Protein AF-A0A959AF36-F1 (afdb_monomer)

Solvent-accessible surface area (backbone atoms only — not comparable to full-atom values): 6522 Å² total; per-residue (Å²): 134,86,73,80,85,83,66,93,64,81,88,75,82,76,79,93,73,78,77,96,75,77,86,84,83,87,88,78,94,67,61,65,71,58,54,52,52,52,48,33,56,51,32,47,70,42,33,85,81,40,92,34,72,47,79,43,80,42,90,65,98,63,94,61,88,55,48,57,80,31,45,22,50,30,41,35,39,48,36,90,90,49,77,48,77,49,62,80,63,84,88,55,99,83,76,124

Foldseek 3Di:
DPDDDDDPDDDDDDDPDDDPDDDDDDDDDDPQQVVQVVLLVVLLVCLVPDAAEEEEADADPDPGDDSVVSNHQKYWYNYPVDIDIDGPDDDDPPND

Nearest PDB structures (foldseek):
  4q6b-assembly1_A  TM=3.808E-01  e=7.760E+00  Desulfitobacterium hafniense DCB-2

pLDDT: mean 77.92, std 14.35, range [43.09, 95.19]

Sequence (96 aa):
MTSKEHHKHPKLARPGYGFYARQEWALVGAPCSTIQTLSGQIIEQLSARFACAYLDANHQPVDMPNSLKSGATMDYIDAIDFKQFNTNGEIGPFQF

Mean predicted aligned error: 9.63 Å

Structure (mmCIF, N/CA/C/O backbone):
data_AF-A0A959AF36-F1
#
_entry.id   AF-A0A959AF36-F1
#
loop_
_atom_site.group_PDB
_atom_site.id
_atom_site.type_symbol
_atom_site.label_atom_id
_atom_site.label_alt_id
_atom_site.label_comp_id
_atom_site.label_asym_id
_atom_site.label_entity_id
_atom_site.label_seq_id
_atom_site.pdbx_PDB_ins_code
_atom_site.Cartn_x
_atom_site.Cartn_y
_atom_site.Cartn_z
_atom_site.occupancy
_atom_site.B_iso_or_equiv
_atom_site.auth_seq_id
_atom_site.auth_comp_id
_atom_site.auth_asym_id
_atom_site.auth_atom_id
_atom_site.pdbx_PDB_model_num
ATOM 1 N N . MET A 1 1 ? -2.056 -23.678 -31.273 1.00 43.09 1 MET A N 1
ATOM 2 C CA . MET A 1 1 ? -1.581 -23.689 -29.873 1.00 43.09 1 MET A CA 1
ATOM 3 C C . MET A 1 1 ? -1.977 -22.365 -29.241 1.00 43.09 1 MET A C 1
ATOM 5 O O . MET A 1 1 ? -1.315 -21.365 -29.480 1.00 43.09 1 MET A O 1
ATOM 9 N N . THR A 1 2 ? -3.109 -22.315 -28.542 1.00 44.59 2 THR A N 1
ATOM 10 C CA . THR A 1 2 ? -3.520 -21.124 -27.786 1.00 44.59 2 THR A CA 1
ATOM 11 C C . THR A 1 2 ? -2.658 -21.039 -26.532 1.00 44.59 2 THR A C 1
ATOM 13 O O . THR A 1 2 ? -2.645 -21.963 -25.722 1.00 44.59 2 THR A O 1
ATOM 16 N N . SER A 1 3 ? -1.865 -19.970 -26.452 1.00 54.19 3 SER A N 1
ATOM 17 C CA . SER A 1 3 ? -0.958 -19.654 -25.347 1.00 54.19 3 SER A CA 1
ATOM 18 C C . SER A 1 3 ? -1.663 -19.754 -23.989 1.00 54.19 3 SER A C 1
ATOM 20 O O . SER A 1 3 ? -2.844 -19.422 -23.884 1.00 54.19 3 SER A O 1
ATOM 22 N N . LYS A 1 4 ? -0.924 -20.219 -22.972 1.00 60.31 4 LYS A N 1
ATOM 23 C CA . LYS A 1 4 ? -1.349 -20.327 -21.568 1.00 60.31 4 LYS A CA 1
ATOM 24 C C . LYS A 1 4 ? -2.131 -19.083 -21.131 1.00 60.31 4 LYS A C 1
ATOM 26 O O . LYS A 1 4 ? -1.720 -17.961 -21.409 1.00 60.31 4 LYS A O 1
ATOM 31 N N . GLU A 1 5 ? -3.251 -19.338 -20.461 1.00 61.28 5 GLU A N 1
ATOM 32 C CA . GLU A 1 5 ? -4.289 -18.391 -20.053 1.00 61.28 5 GLU A CA 1
ATOM 33 C C . GLU A 1 5 ? -3.759 -17.014 -19.629 1.00 61.28 5 GLU A C 1
ATOM 35 O O . GLU A 1 5 ? -3.158 -16.843 -18.568 1.00 61.28 5 GLU A O 1
ATOM 40 N N . HIS A 1 6 ? -4.014 -16.013 -20.469 1.00 63.16 6 HIS A N 1
ATOM 41 C CA . HIS A 1 6 ? -3.716 -14.623 -20.165 1.00 63.16 6 HIS A CA 1
ATOM 42 C C . HIS A 1 6 ? -4.803 -14.080 -19.226 1.00 63.16 6 HIS A C 1
ATOM 44 O O . HIS A 1 6 ? -5.856 -13.618 -19.667 1.00 63.16 6 HIS A O 1
ATOM 50 N N . HIS A 1 7 ? -4.576 -14.170 -17.916 1.00 60.44 7 HIS A N 1
ATOM 51 C CA . HIS A 1 7 ? -5.465 -13.569 -16.921 1.00 60.44 7 HIS A CA 1
ATOM 52 C C . HIS A 1 7 ? -5.160 -12.073 -16.802 1.00 60.44 7 HIS A C 1
ATOM 54 O O . HIS A 1 7 ? -4.059 -11.690 -16.419 1.00 60.44 7 HIS A O 1
ATOM 60 N N . LYS A 1 8 ? -6.137 -11.212 -17.125 1.00 61.75 8 LYS A N 1
ATOM 61 C CA . LYS A 1 8 ? -5.988 -9.742 -17.049 1.00 61.75 8 LYS A CA 1
ATOM 62 C C . LYS A 1 8 ? -5.692 -9.255 -15.625 1.00 61.75 8 LYS A C 1
ATOM 64 O O . LYS A 1 8 ? -5.039 -8.231 -15.451 1.00 61.75 8 LYS A O 1
ATOM 69 N N . HIS A 1 9 ? -6.179 -9.982 -14.621 1.00 58.91 9 HIS A N 1
ATOM 70 C CA . HIS A 1 9 ? -5.966 -9.671 -13.215 1.00 58.91 9 HIS A CA 1
ATOM 71 C C . HIS A 1 9 ? -5.426 -10.900 -12.478 1.00 58.91 9 HIS A C 1
ATOM 73 O O . HIS A 1 9 ? -5.925 -12.007 -12.702 1.00 58.91 9 HIS A O 1
ATOM 79 N N . PRO A 1 10 ? -4.429 -10.724 -11.598 1.00 65.25 10 PRO A N 1
ATOM 80 C CA . PRO A 1 10 ? -3.919 -11.806 -10.773 1.00 65.25 10 PRO A CA 1
ATOM 81 C C . PRO A 1 10 ? -5.014 -12.332 -9.840 1.00 65.25 10 PRO A C 1
ATOM 83 O O . PRO A 1 10 ? -5.859 -11.583 -9.346 1.00 65.25 10 PRO A O 1
ATOM 86 N N . LYS A 1 11 ? -4.999 -13.643 -9.588 1.00 71.81 11 LYS A N 1
ATOM 87 C CA . LYS A 1 11 ? -5.919 -14.286 -8.649 1.00 71.81 11 LYS A CA 1
ATOM 88 C C . LYS A 1 11 ? -5.511 -13.909 -7.224 1.00 71.81 11 LYS A C 1
ATOM 90 O O . LYS A 1 11 ? -4.636 -14.543 -6.644 1.00 71.81 11 LYS A O 1
ATOM 95 N N . LEU A 1 12 ? -6.121 -12.857 -6.684 1.00 66.06 12 LEU A N 1
ATOM 96 C CA . LEU A 1 12 ? -5.851 -12.400 -5.322 1.00 66.06 12 LEU A CA 1
ATOM 97 C C . LEU A 1 12 ? -6.434 -13.392 -4.308 1.00 66.06 12 LEU A C 1
ATOM 99 O O . LEU A 1 12 ? -7.603 -13.781 -4.396 1.00 66.06 12 LEU A O 1
ATOM 103 N N . ALA A 1 13 ? -5.604 -13.825 -3.359 1.00 69.81 13 ALA A N 1
ATOM 104 C CA . ALA A 1 13 ? -6.033 -14.692 -2.273 1.00 69.81 13 ALA A CA 1
ATOM 105 C C . ALA A 1 13 ? -6.933 -13.905 -1.314 1.00 69.81 13 ALA A C 1
ATOM 107 O O . ALA A 1 13 ? -6.581 -12.815 -0.873 1.00 69.81 13 ALA A O 1
ATOM 108 N N . ARG A 1 14 ? -8.099 -14.464 -0.976 1.00 64.50 14 ARG A N 1
ATOM 109 C CA . ARG A 1 14 ? -8.941 -13.903 0.084 1.00 64.50 14 ARG A CA 1
ATOM 110 C C . ARG A 1 14 ? -8.362 -14.285 1.4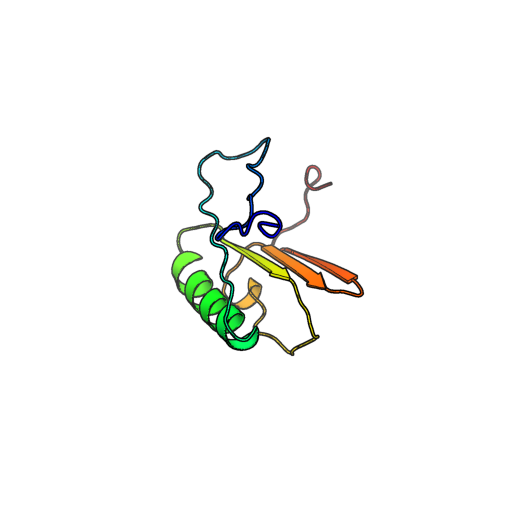51 1.00 64.50 14 ARG A C 1
ATOM 112 O O . ARG A 1 14 ? -7.987 -15.447 1.613 1.00 64.50 14 ARG A O 1
ATOM 119 N N . PRO A 1 15 ? -8.325 -13.370 2.437 1.00 62.84 15 PRO A N 1
ATOM 120 C CA . PRO A 1 15 ? -7.902 -13.707 3.792 1.00 62.84 15 PRO A CA 1
ATOM 121 C C . PRO A 1 15 ? -8.785 -14.816 4.375 1.00 62.84 15 PRO A C 1
ATOM 123 O O . PRO A 1 15 ? -10.011 -14.734 4.301 1.00 62.84 15 PRO A O 1
ATOM 126 N N . GLY A 1 16 ? -8.170 -15.845 4.962 1.00 62.91 16 GLY A N 1
ATOM 127 C CA . GLY A 1 16 ? -8.895 -16.942 5.617 1.00 62.91 16 GLY A CA 1
ATOM 128 C C . GLY A 1 16 ? -9.467 -16.580 6.995 1.00 62.91 16 GLY A C 1
ATOM 129 O O . GLY A 1 16 ? -10.290 -17.320 7.523 1.00 62.91 16 GLY A O 1
ATOM 130 N N . TYR A 1 17 ? -9.025 -15.463 7.582 1.00 57.38 17 TYR A N 1
ATOM 131 C CA . TYR A 1 17 ? -9.361 -15.002 8.932 1.00 57.38 17 TYR A CA 1
ATOM 132 C C . TYR A 1 17 ? -9.178 -13.473 9.050 1.00 57.38 17 TYR A C 1
ATOM 134 O O . TYR A 1 17 ? -8.373 -12.885 8.325 1.00 57.38 17 TYR A O 1
ATOM 142 N N . GLY A 1 18 ? -9.914 -12.823 9.963 1.00 61.81 18 GLY A N 1
ATOM 143 C CA . GLY A 1 18 ? -9.801 -11.386 10.273 1.00 61.81 18 GLY A CA 1
ATOM 144 C C . GLY A 1 18 ? -11.069 -10.558 10.009 1.00 61.81 18 GLY A C 1
ATOM 145 O O . GLY A 1 18 ? -12.147 -11.097 9.775 1.00 61.81 18 GLY A O 1
ATOM 146 N N . PHE A 1 19 ? -10.946 -9.225 10.073 1.00 57.34 19 PHE A N 1
ATOM 147 C CA . PHE A 1 19 ? -12.047 -8.291 9.810 1.00 57.34 19 PHE A CA 1
ATOM 148 C C . PHE A 1 19 ? -12.470 -8.334 8.331 1.00 57.34 19 PHE A C 1
ATOM 150 O O . PHE A 1 19 ? -11.720 -7.922 7.446 1.00 57.34 19 PHE A O 1
ATOM 157 N N . TYR A 1 20 ? -13.703 -8.778 8.072 1.00 60.03 20 TYR A N 1
ATOM 158 C CA . TYR A 1 20 ? -14.285 -9.012 6.738 1.00 60.03 20 TYR A CA 1
ATOM 159 C C . TYR A 1 20 ? -14.604 -7.745 5.913 1.00 60.03 20 TYR A C 1
ATOM 161 O O . TYR A 1 20 ? -15.396 -7.803 4.977 1.00 60.03 20 TYR A O 1
ATOM 169 N N . ALA A 1 21 ? -14.001 -6.600 6.240 1.00 66.31 21 ALA A N 1
ATOM 170 C CA . ALA A 1 21 ? -14.296 -5.311 5.610 1.00 66.31 21 ALA A CA 1
ATOM 171 C C . ALA A 1 21 ? -13.047 -4.509 5.197 1.00 66.31 21 ALA A C 1
ATOM 173 O O . ALA A 1 21 ? -13.147 -3.307 4.950 1.00 66.31 21 ALA A O 1
ATOM 174 N N . ARG A 1 22 ? -11.862 -5.134 5.119 1.00 77.50 22 ARG A N 1
ATOM 175 C CA . ARG A 1 22 ? -10.678 -4.445 4.585 1.00 77.50 22 ARG A CA 1
ATOM 176 C C . ARG A 1 22 ? -10.851 -4.195 3.087 1.00 77.50 22 ARG A C 1
ATOM 178 O O . ARG A 1 22 ? -11.161 -5.112 2.330 1.00 77.50 22 ARG A O 1
ATOM 185 N N . GLN A 1 23 ? -10.626 -2.952 2.675 1.00 85.69 23 GLN A N 1
ATOM 186 C CA . GLN A 1 23 ? -10.534 -2.580 1.269 1.00 85.69 23 GLN A CA 1
ATOM 187 C C . GLN A 1 23 ? -9.070 -2.683 0.843 1.00 85.69 23 GLN A C 1
ATOM 189 O O . GLN A 1 23 ? -8.216 -2.007 1.409 1.00 85.69 23 GLN A O 1
ATOM 194 N N . GLU A 1 24 ? -8.784 -3.562 -0.113 1.00 87.19 24 GLU A N 1
ATOM 195 C CA . GLU A 1 24 ? -7.431 -3.807 -0.616 1.00 87.19 24 GLU A CA 1
ATOM 196 C C . GLU A 1 24 ? -7.325 -3.283 -2.047 1.00 87.19 24 GLU A C 1
ATOM 198 O O . GLU A 1 24 ? -8.151 -3.619 -2.900 1.00 87.19 24 GLU A O 1
ATOM 203 N N . TRP A 1 25 ? -6.313 -2.456 -2.308 1.00 90.56 25 TRP A N 1
ATOM 204 C CA . TRP A 1 25 ? -6.039 -1.899 -3.629 1.00 90.56 25 TRP A CA 1
ATOM 205 C C . TRP A 1 25 ? -4.664 -2.354 -4.100 1.00 90.56 25 TRP A C 1
ATOM 207 O O . TRP A 1 25 ? -3.679 -2.222 -3.380 1.00 90.56 25 TRP A O 1
ATOM 217 N N . ALA A 1 26 ? -4.602 -2.868 -5.327 1.00 90.31 26 ALA A N 1
ATOM 218 C CA . ALA A 1 26 ? -3.353 -3.207 -5.993 1.00 90.31 26 ALA A CA 1
ATOM 219 C C . ALA A 1 26 ? -3.088 -2.184 -7.102 1.00 90.31 26 ALA A C 1
ATOM 221 O O . ALA A 1 26 ? -3.853 -2.093 -8.065 1.00 90.31 26 ALA A O 1
ATOM 222 N N . LEU A 1 27 ? -2.007 -1.419 -6.963 1.00 90.38 27 LEU A N 1
ATOM 223 C CA . LEU A 1 27 ? -1.552 -0.453 -7.960 1.00 90.38 27 LEU A CA 1
ATOM 224 C C . LEU A 1 27 ? -0.412 -1.086 -8.762 1.00 90.38 27 LEU A C 1
ATOM 226 O O . LEU A 1 27 ? 0.630 -1.413 -8.204 1.00 90.38 27 LEU A O 1
ATOM 230 N N . VAL A 1 28 ? -0.618 -1.298 -10.063 1.00 89.44 28 VAL A N 1
ATOM 231 C CA . VAL A 1 28 ? 0.342 -1.976 -10.951 1.00 89.44 28 VAL A CA 1
ATOM 232 C C . VAL A 1 28 ? 0.390 -1.303 -12.323 1.00 89.44 28 VAL A C 1
ATOM 234 O O . VAL A 1 28 ? -0.610 -0.752 -12.779 1.00 89.44 28 VAL A O 1
ATOM 237 N N . GLY A 1 29 ? 1.538 -1.380 -13.004 1.00 86.94 29 GLY A N 1
ATOM 238 C CA . GLY A 1 29 ? 1.692 -0.911 -14.391 1.00 86.94 29 GLY A CA 1
ATOM 239 C C . GLY A 1 29 ? 2.221 0.518 -14.568 1.00 86.94 29 GLY A C 1
ATOM 240 O O . GLY A 1 29 ? 2.154 1.050 -15.671 1.00 86.94 29 GLY A O 1
ATOM 241 N N . ALA A 1 30 ? 2.764 1.130 -13.515 1.00 89.62 30 ALA A N 1
ATOM 242 C CA . ALA A 1 30 ? 3.449 2.424 -13.557 1.00 89.62 30 ALA A CA 1
ATOM 243 C C . ALA A 1 30 ? 4.851 2.311 -12.921 1.00 89.62 30 ALA A C 1
ATOM 245 O O . ALA A 1 30 ? 5.115 1.321 -12.232 1.00 89.62 30 ALA A O 1
ATOM 246 N N . PRO A 1 31 ? 5.761 3.284 -13.136 1.00 89.94 31 PRO A N 1
ATOM 247 C CA . PRO A 1 31 ? 7.043 3.318 -12.433 1.00 89.94 31 PRO A CA 1
ATOM 248 C C . PRO A 1 31 ? 6.844 3.256 -10.914 1.00 89.94 31 PRO A C 1
ATOM 250 O O . PRO A 1 31 ? 5.923 3.895 -10.395 1.00 89.94 31 PRO A O 1
ATOM 253 N N . CYS A 1 32 ? 7.716 2.525 -10.207 1.00 86.00 32 CYS A N 1
ATOM 254 C CA . CYS A 1 32 ? 7.585 2.323 -8.761 1.00 86.00 32 CYS A CA 1
ATOM 255 C C . CYS A 1 32 ? 7.426 3.658 -8.027 1.00 86.00 32 CYS A C 1
ATOM 257 O O . CYS A 1 32 ? 6.451 3.838 -7.307 1.00 86.00 32 CYS A O 1
ATOM 259 N N . SER A 1 33 ? 8.283 4.640 -8.322 1.00 87.38 33 SER A N 1
ATOM 260 C CA . SER A 1 33 ? 8.245 5.965 -7.689 1.00 87.38 33 SER A CA 1
ATOM 261 C C . SER A 1 33 ? 6.895 6.674 -7.831 1.00 87.38 33 SER A C 1
ATOM 263 O O . SER A 1 33 ? 6.446 7.350 -6.904 1.00 87.38 33 SER A O 1
ATOM 265 N N . THR A 1 34 ? 6.207 6.500 -8.962 1.00 90.81 34 THR A N 1
A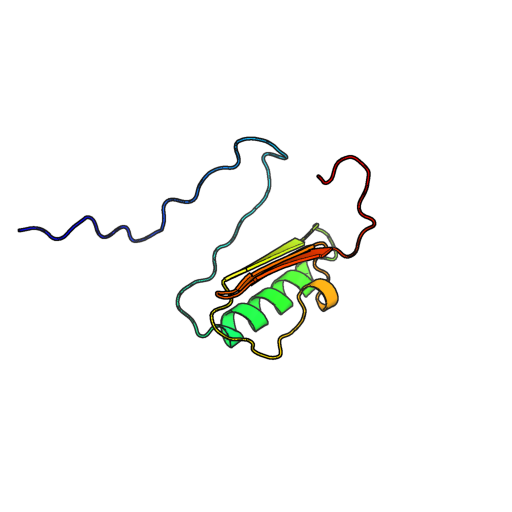TOM 266 C CA . THR A 1 34 ? 4.869 7.059 -9.191 1.00 90.81 34 THR A CA 1
ATOM 267 C C . THR A 1 34 ? 3.823 6.369 -8.321 1.00 90.81 34 THR A C 1
ATOM 269 O O . THR A 1 34 ? 3.030 7.050 -7.671 1.00 90.81 34 THR A O 1
ATOM 272 N N . ILE A 1 35 ? 3.834 5.032 -8.276 1.00 91.44 35 ILE A N 1
ATOM 273 C CA . ILE A 1 35 ? 2.916 4.243 -7.438 1.00 91.44 35 ILE A CA 1
ATOM 274 C C . ILE A 1 35 ? 3.117 4.590 -5.965 1.00 91.44 35 ILE A C 1
ATOM 276 O O . ILE A 1 35 ? 2.151 4.803 -5.236 1.00 91.44 35 ILE A O 1
ATOM 280 N N . GLN A 1 36 ? 4.370 4.692 -5.545 1.00 89.50 36 GLN A N 1
ATOM 281 C CA . GLN A 1 36 ? 4.767 4.956 -4.171 1.00 89.50 36 GLN A CA 1
ATOM 282 C C . GLN A 1 36 ? 4.365 6.376 -3.740 1.00 89.50 36 GLN A C 1
ATOM 284 O O . GLN A 1 36 ? 3.772 6.556 -2.677 1.00 89.50 36 GLN A O 1
ATOM 289 N N . THR A 1 37 ? 4.568 7.374 -4.610 1.00 91.62 37 THR A N 1
ATOM 290 C CA . THR A 1 37 ? 4.102 8.755 -4.383 1.00 91.62 37 THR A CA 1
ATOM 291 C C . THR A 1 37 ? 2.582 8.824 -4.246 1.00 91.62 37 THR A C 1
ATOM 293 O O . THR A 1 37 ? 2.073 9.402 -3.285 1.00 91.62 37 THR A O 1
ATOM 296 N N . LEU A 1 38 ? 1.851 8.205 -5.179 1.00 93.56 38 LEU A N 1
ATOM 297 C CA . LEU A 1 38 ? 0.388 8.158 -5.141 1.00 93.56 38 LEU A CA 1
ATOM 298 C C . LEU A 1 38 ? -0.115 7.461 -3.870 1.00 93.56 38 LEU A C 1
ATOM 300 O O . LEU A 1 38 ? -1.040 7.943 -3.222 1.00 93.56 38 LEU A O 1
ATOM 304 N N . SER A 1 39 ? 0.512 6.347 -3.496 1.00 93.50 39 SER A N 1
ATOM 305 C CA . SER A 1 39 ? 0.164 5.601 -2.286 1.00 93.50 39 SER A CA 1
ATOM 306 C C . SER A 1 39 ? 0.360 6.452 -1.035 1.00 93.50 39 SER A C 1
ATOM 308 O O . SER A 1 39 ? -0.536 6.504 -0.197 1.00 93.50 39 SER A O 1
ATOM 310 N N . GLY A 1 40 ? 1.475 7.183 -0.938 1.00 93.00 40 GLY A N 1
ATOM 311 C CA . GLY A 1 40 ? 1.723 8.124 0.156 1.00 93.00 40 GLY A CA 1
ATOM 312 C C . GLY A 1 40 ? 0.632 9.192 0.272 1.00 93.00 40 GLY A C 1
ATOM 313 O O . GLY A 1 40 ? 0.107 9.405 1.362 1.00 93.00 40 GLY A O 1
ATOM 314 N N . GLN A 1 41 ? 0.224 9.797 -0.849 1.00 94.56 41 GLN A N 1
ATOM 315 C CA . GLN A 1 41 ? -0.859 10.792 -0.878 1.00 94.56 41 GLN A CA 1
ATOM 316 C C . GLN A 1 41 ? -2.210 10.201 -0.456 1.00 94.56 41 GLN A C 1
ATOM 318 O O . GLN A 1 41 ? -2.958 10.823 0.294 1.00 94.56 41 GLN A O 1
ATOM 323 N N . ILE A 1 42 ? -2.531 8.987 -0.910 1.00 94.69 42 ILE A N 1
ATOM 324 C CA . ILE A 1 42 ? -3.754 8.282 -0.505 1.00 94.69 42 ILE A CA 1
ATOM 325 C C . ILE A 1 42 ? -3.748 8.033 1.008 1.00 94.69 42 ILE A C 1
ATOM 327 O O . ILE A 1 42 ? -4.741 8.310 1.682 1.00 94.69 42 ILE A O 1
ATOM 331 N N . ILE A 1 43 ? -2.636 7.527 1.546 1.00 94.38 43 ILE A N 1
ATOM 332 C CA . ILE A 1 43 ? -2.489 7.226 2.974 1.00 94.38 43 ILE A CA 1
ATOM 333 C C . ILE A 1 43 ? -2.617 8.505 3.806 1.00 94.38 43 ILE A C 1
ATOM 335 O O . ILE A 1 43 ? -3.339 8.504 4.800 1.00 94.38 43 ILE A O 1
ATOM 339 N N . GLU A 1 44 ? -1.994 9.603 3.380 1.00 94.94 44 GLU A N 1
ATOM 340 C CA . GLU A 1 44 ? -2.077 10.895 4.068 1.00 94.94 44 GLU A CA 1
ATOM 341 C C . GLU A 1 44 ?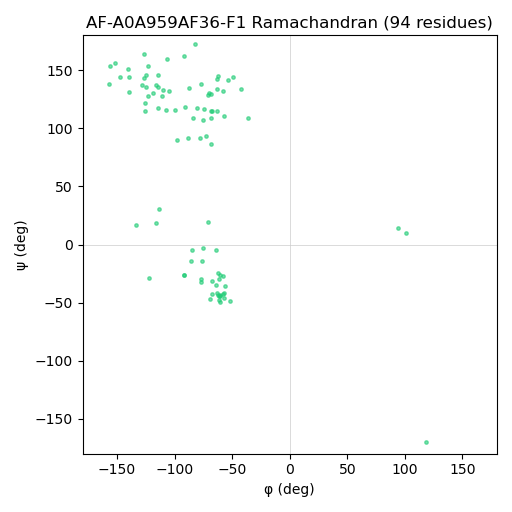 -3.531 11.366 4.221 1.00 94.94 44 GLU A C 1
ATOM 343 O O . GLU A 1 44 ? -3.934 11.802 5.296 1.00 94.94 44 GLU A O 1
ATOM 348 N N . GLN A 1 45 ? -4.356 11.195 3.184 1.00 95.19 45 GLN A N 1
ATOM 349 C CA . GLN A 1 45 ? -5.765 11.599 3.224 1.00 95.19 45 GLN A CA 1
ATOM 350 C C . GLN A 1 45 ? -6.662 10.627 4.008 1.00 95.19 45 GLN A C 1
ATOM 352 O O . GLN A 1 45 ? -7.652 11.046 4.612 1.00 95.19 45 GLN A O 1
ATOM 357 N N . LEU A 1 46 ? -6.358 9.325 4.001 1.00 94.12 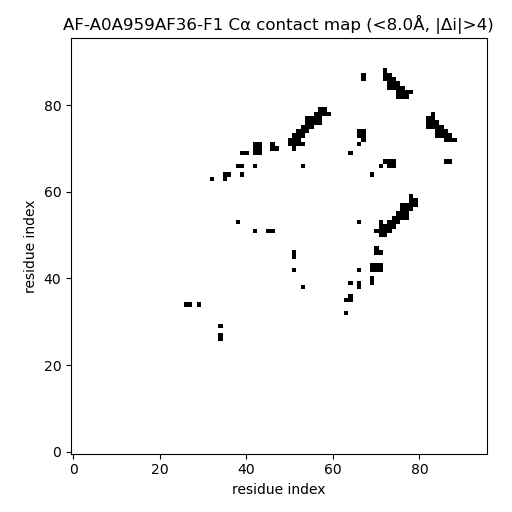46 LEU A N 1
ATOM 358 C CA . LEU A 1 46 ? -7.213 8.302 4.618 1.00 94.12 46 LEU A CA 1
ATOM 359 C C . LEU A 1 46 ? -6.857 7.990 6.076 1.00 94.12 46 LEU A C 1
ATOM 361 O O . LEU A 1 46 ? -7.741 7.591 6.842 1.00 94.12 46 LEU A O 1
ATOM 3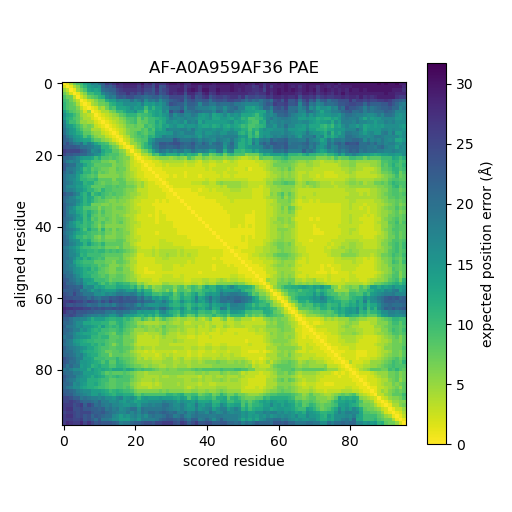65 N N . SER A 1 47 ? -5.600 8.194 6.474 1.00 92.75 47 SER A N 1
ATOM 366 C CA . SER A 1 47 ? -5.083 7.849 7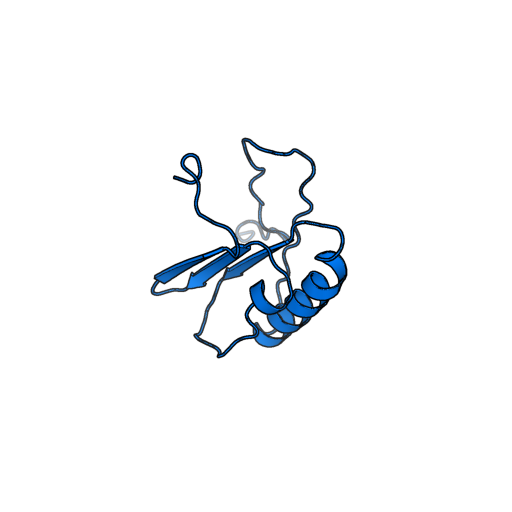.807 1.00 92.75 47 SER A CA 1
ATOM 367 C C . SER A 1 47 ? -5.799 8.573 8.949 1.00 92.75 47 SER A C 1
ATOM 369 O O . SER A 1 47 ? -5.917 8.030 10.045 1.00 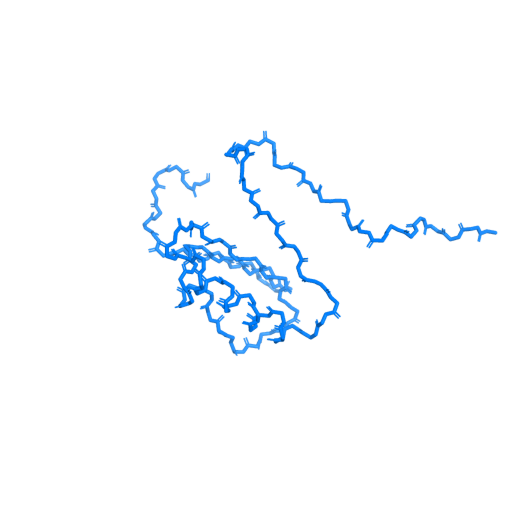92.75 47 SER A O 1
ATOM 371 N N . ALA A 1 48 ? -6.380 9.749 8.685 1.00 92.12 48 ALA A N 1
ATOM 372 C CA . ALA A 1 48 ? -7.179 10.487 9.663 1.00 92.12 48 ALA A CA 1
ATOM 373 C C . ALA A 1 48 ? -8.443 9.732 10.127 1.00 92.12 48 ALA A C 1
ATOM 375 O O . ALA A 1 48 ? -8.966 10.002 11.209 1.00 92.12 48 ALA A O 1
ATOM 376 N N . ARG A 1 49 ? -8.964 8.801 9.314 1.00 93.00 49 ARG A N 1
ATOM 377 C CA . ARG A 1 49 ? -10.201 8.054 9.609 1.00 93.00 49 ARG A CA 1
ATOM 378 C C . ARG A 1 49 ? -10.003 6.539 9.637 1.00 93.00 49 ARG A C 1
ATOM 380 O O . ARG A 1 49 ? -10.749 5.853 10.337 1.00 93.00 49 ARG A O 1
ATOM 387 N N . PHE A 1 50 ? -9.043 6.012 8.888 1.00 89.50 50 PHE A N 1
ATOM 388 C CA . PHE A 1 50 ? -8.868 4.576 8.700 1.00 89.50 50 PHE A CA 1
ATOM 389 C C . PHE A 1 50 ? -7.448 4.133 9.042 1.00 89.50 50 PHE A C 1
ATOM 391 O O . PHE A 1 50 ? -6.476 4.803 8.704 1.00 89.50 50 PHE A O 1
ATOM 398 N N . ALA A 1 51 ? -7.327 2.947 9.642 1.00 88.94 51 ALA A N 1
ATOM 399 C CA . ALA A 1 51 ? -6.039 2.280 9.769 1.00 88.94 51 ALA A CA 1
ATOM 400 C C . ALA A 1 51 ? -5.569 1.835 8.378 1.00 88.94 51 ALA A C 1
ATOM 402 O O . ALA A 1 51 ? -6.206 0.996 7.736 1.00 88.94 51 ALA A O 1
ATOM 403 N N . CYS A 1 52 ? -4.468 2.420 7.915 1.00 91.25 52 CYS A N 1
ATOM 404 C CA . CYS A 1 52 ? -3.896 2.146 6.603 1.00 91.25 52 CYS A CA 1
ATOM 405 C C . CYS A 1 52 ? -2.646 1.275 6.758 1.00 91.25 52 CYS A C 1
ATOM 407 O O . CYS A 1 52 ? -1.771 1.580 7.570 1.00 91.25 52 CYS A O 1
ATOM 409 N N . ALA A 1 53 ? -2.561 0.212 5.962 1.00 90.19 53 ALA A N 1
ATOM 410 C CA . ALA A 1 53 ? -1.367 -0.614 5.828 1.00 90.19 53 ALA A CA 1
ATOM 411 C C . ALA A 1 53 ? -0.857 -0.511 4.390 1.00 90.19 53 ALA A C 1
ATOM 413 O O . ALA A 1 53 ? -1.658 -0.535 3.452 1.00 90.19 53 ALA A O 1
ATOM 414 N N . TYR A 1 54 ? 0.458 -0.388 4.229 1.00 91.81 54 TYR A N 1
ATOM 415 C CA . TYR A 1 54 ? 1.105 -0.291 2.925 1.00 91.81 54 TYR A CA 1
ATOM 416 C C . TYR A 1 54 ? 1.993 -1.509 2.669 1.00 91.81 54 TYR A C 1
ATOM 418 O O . TYR A 1 54 ? 2.729 -1.941 3.553 1.00 91.81 54 TYR A O 1
ATOM 426 N N . LEU A 1 55 ? 1.906 -2.059 1.460 1.00 89.94 55 LEU A N 1
ATOM 427 C CA . LEU A 1 55 ? 2.669 -3.217 1.009 1.00 89.94 55 LEU A CA 1
ATOM 428 C C . LEU A 1 55 ? 3.387 -2.846 -0.286 1.00 89.94 55 LEU A C 1
ATOM 430 O O . LEU A 1 55 ? 2.721 -2.500 -1.262 1.00 89.94 55 LEU A O 1
ATOM 434 N N . ASP A 1 56 ? 4.714 -2.958 -0.303 1.00 88.38 56 ASP A N 1
ATOM 435 C CA . ASP A 1 56 ? 5.527 -2.689 -1.489 1.00 88.38 56 ASP A CA 1
ATOM 436 C C . ASP A 1 56 ? 6.374 -3.901 -1.877 1.00 88.38 56 ASP A C 1
ATOM 438 O O . ASP A 1 56 ? 7.118 -4.450 -1.062 1.00 88.38 56 ASP A O 1
ATOM 442 N N . ALA A 1 57 ? 6.271 -4.306 -3.143 1.00 84.38 57 ALA A N 1
ATOM 443 C CA . ALA A 1 57 ? 7.163 -5.288 -3.745 1.00 84.38 57 ALA A CA 1
ATOM 444 C C . ALA A 1 57 ? 8.360 -4.528 -4.322 1.00 84.38 57 ALA A C 1
ATOM 446 O O . ALA A 1 57 ? 8.322 -4.023 -5.450 1.00 84.38 57 ALA A O 1
ATOM 447 N N . ASN A 1 58 ? 9.403 -4.384 -3.509 1.00 75.38 58 ASN A N 1
ATOM 448 C CA . ASN A 1 58 ? 10.492 -3.482 -3.814 1.00 75.38 58 ASN A CA 1
ATOM 449 C C . ASN A 1 58 ? 11.533 -4.131 -4.737 1.00 75.38 58 ASN A C 1
ATOM 451 O O . ASN A 1 58 ? 12.319 -4.988 -4.334 1.00 75.38 58 ASN A O 1
ATOM 455 N N . HIS A 1 59 ? 11.573 -3.670 -5.985 1.00 66.38 59 HIS A N 1
ATOM 456 C CA . HIS A 1 59 ? 12.512 -4.164 -6.992 1.00 66.38 59 HIS A CA 1
ATOM 457 C C . HIS A 1 59 ? 13.890 -3.471 -6.958 1.00 66.38 59 HIS A C 1
ATOM 459 O O . HIS A 1 59 ? 14.822 -3.982 -7.581 1.00 66.38 59 HIS A O 1
ATOM 465 N N . GLN A 1 60 ? 14.043 -2.330 -6.268 1.00 66.50 60 GLN A N 1
ATOM 466 C CA . GLN A 1 60 ? 15.304 -1.577 -6.134 1.00 66.50 60 GLN A CA 1
ATOM 467 C C . GLN A 1 60 ? 15.272 -0.694 -4.872 1.00 66.50 60 GLN A C 1
ATOM 469 O O . GLN A 1 60 ? 14.271 -0.021 -4.658 1.00 66.50 60 GLN A O 1
ATOM 474 N N . PRO A 1 61 ? 16.346 -0.588 -4.069 1.00 55.34 61 PRO A N 1
ATOM 475 C CA . PRO A 1 61 ? 16.376 0.305 -2.912 1.00 55.34 61 PRO A CA 1
ATOM 476 C C . PRO A 1 61 ? 16.371 1.770 -3.375 1.00 55.34 61 PRO A C 1
ATOM 478 O O . PRO A 1 61 ? 17.413 2.383 -3.580 1.00 55.34 61 PRO A O 1
ATOM 481 N N . VAL A 1 62 ? 15.184 2.326 -3.596 1.00 54.75 62 VAL A N 1
ATOM 482 C CA . VAL A 1 62 ? 14.992 3.759 -3.808 1.00 54.75 62 VAL A CA 1
ATOM 483 C C . VAL A 1 62 ? 14.808 4.400 -2.439 1.00 54.75 62 VAL A C 1
ATOM 485 O O . VAL A 1 62 ? 14.075 3.875 -1.602 1.00 54.75 62 VAL A O 1
ATOM 488 N N . ASP A 1 63 ? 15.488 5.519 -2.202 1.00 57.56 63 ASP A N 1
ATOM 489 C CA . ASP A 1 63 ? 15.291 6.323 -1.000 1.00 57.56 63 ASP A CA 1
ATOM 490 C C . ASP A 1 63 ? 13.895 6.946 -1.084 1.00 57.56 63 ASP A C 1
ATOM 492 O O . ASP A 1 63 ? 13.582 7.734 -1.979 1.00 57.56 63 ASP A O 1
ATOM 496 N N . MET A 1 64 ? 13.002 6.455 -0.241 1.00 56.16 64 MET A N 1
ATOM 497 C CA . MET A 1 64 ? 11.579 6.414 -0.536 1.00 56.16 64 MET A CA 1
ATOM 498 C C . MET A 1 64 ? 10.762 7.109 0.545 1.00 56.16 64 MET A C 1
ATOM 500 O O . MET A 1 64 ? 11.118 7.017 1.724 1.00 56.16 64 MET A O 1
ATOM 504 N N . PRO A 1 65 ? 9.642 7.775 0.197 1.00 58.66 65 PRO A N 1
ATOM 505 C CA . PRO A 1 65 ? 8.709 8.267 1.196 1.00 58.66 65 PRO A CA 1
ATOM 506 C C . PRO A 1 65 ? 8.232 7.097 2.058 1.00 58.66 65 PRO A C 1
ATOM 508 O O . PRO A 1 65 ? 7.519 6.205 1.610 1.00 58.66 65 PRO A O 1
ATOM 511 N N . ASN A 1 66 ? 8.675 7.101 3.312 1.00 71.75 66 ASN A N 1
ATOM 512 C CA . ASN A 1 66 ? 8.271 6.123 4.304 1.00 71.75 66 ASN A CA 1
ATOM 513 C C . ASN A 1 66 ? 6.757 6.264 4.530 1.00 71.75 66 ASN A C 1
ATOM 515 O O . ASN A 1 66 ? 6.307 7.294 5.034 1.00 71.75 66 ASN A O 1
ATOM 519 N N . SER A 1 67 ? 5.977 5.240 4.181 1.00 80.94 67 SER A N 1
ATOM 520 C CA . SER A 1 67 ? 4.516 5.241 4.329 1.00 80.94 67 SER A CA 1
ATOM 521 C C . SER A 1 67 ? 4.068 5.473 5.772 1.00 80.94 67 SER A C 1
ATOM 523 O O . SER A 1 67 ? 2.999 6.043 5.993 1.00 80.94 67 SER A O 1
ATOM 525 N N . LEU A 1 68 ? 4.893 5.111 6.761 1.00 83.88 68 LEU A N 1
ATOM 526 C CA . LEU A 1 68 ? 4.643 5.435 8.167 1.00 83.88 68 LEU A CA 1
ATOM 527 C C . LEU A 1 68 ? 4.671 6.947 8.421 1.00 83.88 68 LEU A C 1
ATOM 529 O O . LEU A 1 68 ? 3.874 7.438 9.216 1.00 83.88 68 LEU A O 1
ATOM 533 N N . LYS A 1 69 ? 5.533 7.705 7.723 1.00 84.31 69 LYS A N 1
ATOM 534 C CA . LYS A 1 69 ? 5.535 9.180 7.787 1.00 84.31 69 LYS A CA 1
ATOM 535 C C . LYS A 1 69 ? 4.279 9.776 7.157 1.00 84.31 69 LYS A C 1
ATOM 537 O O . LYS A 1 69 ? 3.816 10.811 7.616 1.00 84.31 69 LYS A O 1
ATOM 542 N N . SER A 1 70 ? 3.718 9.114 6.147 1.00 85.62 70 SER A N 1
ATOM 543 C CA . SER A 1 70 ? 2.435 9.494 5.542 1.00 85.62 70 SER A CA 1
ATOM 544 C C . SER A 1 70 ? 1.221 9.132 6.408 1.00 85.62 70 SER A C 1
ATOM 546 O O . SER A 1 70 ? 0.102 9.447 6.023 1.00 85.62 70 SER A O 1
ATOM 548 N N . GLY A 1 71 ? 1.408 8.481 7.562 1.00 88.31 71 GLY A N 1
ATOM 549 C CA . GLY A 1 71 ? 0.324 8.121 8.481 1.00 88.31 71 GLY A CA 1
ATOM 550 C C . GLY A 1 71 ? -0.131 6.662 8.400 1.00 88.31 71 GLY A C 1
ATOM 551 O O . GLY A 1 71 ? -1.138 6.305 9.013 1.00 88.31 71 GLY A O 1
ATOM 552 N N . ALA A 1 72 ? 0.586 5.791 7.679 1.00 89.50 72 ALA A N 1
ATOM 553 C CA . ALA A 1 72 ? 0.316 4.358 7.745 1.00 89.50 72 ALA A CA 1
ATOM 554 C C . ALA A 1 72 ? 0.574 3.831 9.164 1.00 89.50 72 ALA A C 1
ATOM 556 O O . ALA A 1 72 ? 1.518 4.230 9.849 1.00 89.50 72 ALA A O 1
ATOM 557 N N . THR A 1 73 ? -0.263 2.896 9.602 1.00 89.31 73 THR A N 1
ATOM 558 C CA . THR A 1 73 ? -0.071 2.191 10.875 1.00 89.31 73 THR A CA 1
ATOM 559 C C . THR A 1 73 ? 1.022 1.128 10.750 1.00 89.31 73 THR A C 1
ATOM 561 O O . THR A 1 73 ? 1.713 0.827 11.722 1.00 89.31 73 THR A O 1
ATOM 564 N N . MET A 1 74 ? 1.174 0.573 9.547 1.00 88.44 74 MET A N 1
ATOM 565 C CA . MET A 1 74 ? 2.065 -0.537 9.239 1.00 88.44 74 MET A CA 1
ATOM 566 C C . MET A 1 74 ? 2.596 -0.411 7.813 1.00 88.44 74 MET A C 1
ATOM 568 O O . MET A 1 74 ? 1.857 -0.007 6.907 1.00 88.44 74 MET A O 1
ATOM 572 N N . ASP A 1 75 ? 3.850 -0.804 7.620 1.00 89.44 75 ASP A N 1
ATOM 573 C CA . ASP A 1 75 ? 4.438 -1.044 6.310 1.00 89.44 75 ASP A CA 1
ATOM 574 C C . ASP A 1 75 ? 4.990 -2.473 6.209 1.00 89.44 75 ASP A C 1
ATOM 576 O O . ASP A 1 75 ? 5.356 -3.106 7.206 1.00 89.44 75 ASP A O 1
ATOM 580 N N . TYR A 1 76 ? 5.032 -2.984 4.983 1.00 88.75 76 TYR A N 1
ATOM 581 C CA . TYR A 1 76 ? 5.785 -4.178 4.650 1.00 88.75 76 TYR A CA 1
ATOM 582 C C . TYR A 1 76 ? 6.478 -3.999 3.309 1.00 88.75 76 TYR A C 1
ATOM 584 O O . TYR A 1 76 ? 5.851 -3.628 2.313 1.00 88.75 76 TYR A O 1
ATOM 592 N N . ILE A 1 77 ? 7.766 -4.313 3.289 1.00 88.31 77 ILE A N 1
ATOM 593 C CA . ILE A 1 77 ? 8.614 -4.281 2.106 1.00 88.31 77 ILE A CA 1
ATOM 594 C C . ILE A 1 77 ? 9.042 -5.713 1.805 1.00 88.31 77 ILE A C 1
ATOM 596 O O . ILE A 1 77 ? 9.741 -6.342 2.604 1.00 88.31 77 ILE A O 1
ATOM 600 N N . ASP A 1 78 ? 8.639 -6.213 0.640 1.00 86.94 78 ASP A N 1
ATOM 601 C CA . ASP A 1 78 ? 9.157 -7.451 0.062 1.00 86.94 78 ASP A CA 1
ATOM 602 C C . ASP A 1 78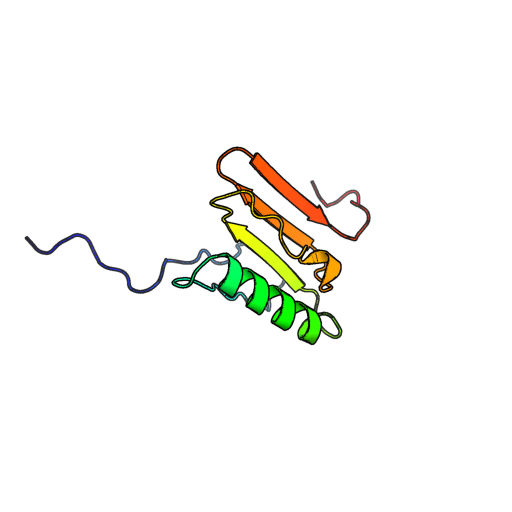 ? 10.242 -7.090 -0.955 1.00 86.94 78 ASP A C 1
ATOM 604 O O . ASP A 1 78 ? 9.942 -6.810 -2.117 1.00 86.94 78 ASP A O 1
ATOM 608 N N . ALA A 1 79 ? 11.493 -7.000 -0.502 1.00 84.38 79 ALA A N 1
ATOM 609 C CA . ALA A 1 79 ? 12.635 -6.797 -1.383 1.00 84.38 79 ALA A CA 1
ATOM 610 C C . ALA A 1 79 ? 13.234 -8.147 -1.800 1.00 84.38 79 ALA A C 1
ATOM 612 O O . ALA A 1 79 ? 13.022 -9.175 -1.159 1.00 84.38 79 ALA A O 1
ATOM 613 N N . ILE A 1 80 ? 14.026 -8.139 -2.874 1.00 81.12 80 ILE A N 1
ATOM 614 C CA . ILE A 1 80 ? 14.684 -9.352 -3.386 1.00 81.12 80 ILE A CA 1
ATOM 615 C C . ILE A 1 80 ? 15.574 -9.998 -2.311 1.00 81.12 80 ILE A C 1
ATOM 617 O O . ILE A 1 80 ? 15.554 -11.216 -2.144 1.00 81.12 80 ILE A O 1
ATOM 621 N N . ASP A 1 81 ? 16.327 -9.179 -1.573 1.00 82.81 81 ASP A N 1
ATOM 622 C CA . ASP A 1 81 ? 17.325 -9.657 -0.611 1.00 82.81 81 ASP A CA 1
ATOM 623 C C . ASP A 1 81 ? 16.771 -9.824 0.808 1.00 82.81 81 ASP A C 1
ATOM 625 O O . ASP A 1 81 ? 17.297 -10.607 1.601 1.00 82.81 81 ASP A O 1
ATOM 629 N N . PHE A 1 82 ? 15.728 -9.069 1.159 1.00 83.56 82 PHE A N 1
ATOM 630 C CA . PHE A 1 82 ? 15.192 -9.040 2.513 1.00 83.56 82 PHE A CA 1
ATOM 631 C C . PHE A 1 82 ? 13.704 -8.709 2.542 1.00 83.56 82 PHE A C 1
ATOM 633 O O . PHE A 1 82 ? 13.158 -8.044 1.667 1.00 83.56 82 PHE A O 1
ATOM 640 N N . LYS A 1 83 ? 13.059 -9.130 3.626 1.00 86.94 83 LYS A N 1
ATOM 641 C CA . LYS A 1 83 ? 11.702 -8.720 3.978 1.00 86.94 83 LYS A CA 1
ATOM 642 C C . LYS A 1 83 ? 11.788 -7.825 5.198 1.00 86.94 83 LYS A C 1
ATOM 644 O O . LYS A 1 83 ? 12.472 -8.171 6.161 1.00 86.94 83 LYS A O 1
ATOM 649 N N . GLN A 1 84 ? 11.103 -6.694 5.160 1.00 85.88 84 GLN A N 1
ATOM 650 C CA . GLN A 1 84 ? 11.040 -5.760 6.276 1.00 85.88 84 GLN A CA 1
ATOM 651 C C . GLN A 1 84 ? 9.583 -5.503 6.633 1.00 85.88 84 GLN A C 1
ATOM 653 O O . GLN A 1 84 ? 8.744 -5.314 5.760 1.00 85.88 84 GLN A O 1
ATOM 658 N N . PHE A 1 85 ? 9.294 -5.518 7.928 1.00 87.06 85 PHE A N 1
ATOM 659 C CA . PHE A 1 8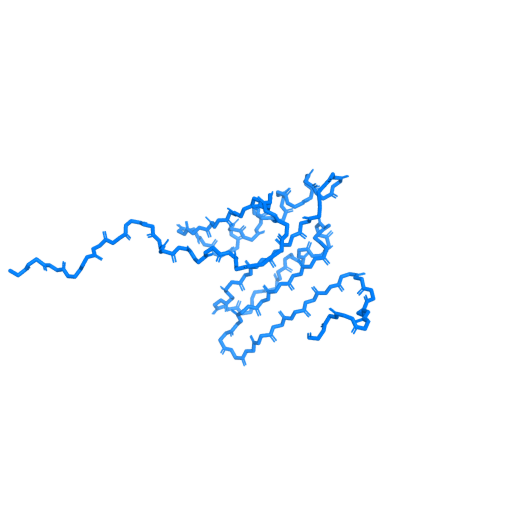5 ? 7.981 -5.226 8.479 1.00 87.06 85 PHE A CA 1
ATOM 660 C C . PHE A 1 85 ? 8.153 -4.116 9.507 1.00 87.06 85 PHE A C 1
ATOM 662 O O . PHE A 1 85 ? 8.822 -4.332 10.521 1.00 87.06 85 PHE A O 1
ATOM 669 N N . ASN A 1 86 ? 7.574 -2.943 9.253 1.00 86.88 86 ASN A N 1
ATOM 670 C CA . ASN A 1 86 ? 7.615 -1.835 10.197 1.00 86.88 86 ASN A CA 1
ATOM 671 C C . ASN A 1 86 ? 6.211 -1.518 10.722 1.00 86.88 86 ASN A C 1
ATOM 673 O O . ASN A 1 86 ? 5.202 -1.602 10.022 1.00 86.88 86 ASN A O 1
ATOM 677 N N . THR A 1 87 ? 6.145 -1.109 11.984 1.00 86.12 87 THR A N 1
ATOM 678 C CA . THR A 1 87 ? 4.905 -0.721 12.662 1.00 86.12 87 THR A CA 1
ATOM 679 C C . THR A 1 87 ? 5.168 0.499 13.534 1.00 86.12 87 THR A C 1
ATOM 681 O O . THR A 1 87 ? 6.239 0.619 14.125 1.00 86.12 87 THR A O 1
ATOM 684 N N . ASN A 1 88 ? 4.190 1.403 13.617 1.00 77.31 88 ASN A N 1
ATOM 685 C CA . ASN A 1 88 ? 4.242 2.560 14.518 1.00 77.31 88 ASN A CA 1
ATOM 686 C C . ASN A 1 88 ? 3.764 2.230 15.951 1.00 77.31 88 ASN A C 1
ATOM 688 O O . ASN A 1 88 ? 3.813 3.096 16.821 1.00 77.31 88 ASN A O 1
ATOM 692 N N . GLY A 1 89 ? 3.272 1.011 16.203 1.00 73.00 89 GLY A N 1
ATOM 693 C CA . GLY A 1 89 ? 2.759 0.577 17.509 1.00 73.00 89 GLY A CA 1
ATOM 694 C C . GLY A 1 89 ? 3.683 -0.393 18.248 1.00 73.00 89 GLY A C 1
ATOM 695 O O . GLY A 1 89 ? 4.512 -1.063 17.634 1.00 73.00 89 GLY A O 1
ATOM 696 N N . GLU A 1 90 ? 3.502 -0.502 19.567 1.00 69.69 90 GLU A N 1
ATOM 697 C CA . GLU A 1 90 ? 4.175 -1.527 20.370 1.00 69.69 90 GLU A CA 1
ATOM 698 C C . GLU A 1 90 ? 3.741 -2.929 19.931 1.00 69.69 90 GLU A C 1
ATOM 700 O O . GLU A 1 90 ? 2.550 -3.201 19.753 1.00 69.69 90 GLU A O 1
ATOM 705 N N . ILE A 1 91 ? 4.722 -3.819 19.767 1.00 68.06 91 ILE A N 1
ATOM 706 C CA . ILE A 1 91 ? 4.463 -5.220 19.456 1.00 68.06 91 ILE A CA 1
ATOM 707 C C . ILE A 1 91 ? 3.969 -5.902 20.737 1.00 68.06 91 ILE A C 1
ATOM 709 O O . ILE A 1 91 ? 4.729 -6.110 21.681 1.00 68.06 91 ILE A O 1
ATOM 713 N N . GLY A 1 92 ? 2.678 -6.212 20.785 1.00 67.06 92 GLY A N 1
ATOM 714 C CA . GLY A 1 92 ? 2.035 -6.912 21.886 1.00 67.06 92 GLY A CA 1
ATOM 715 C C . GLY A 1 92 ? 2.206 -8.438 21.821 1.00 67.06 92 GLY A C 1
ATOM 716 O O . GLY A 1 92 ? 2.631 -8.988 20.805 1.00 67.06 92 GLY A O 1
ATOM 717 N N . PRO A 1 93 ? 1.785 -9.165 22.874 1.00 62.97 93 PRO A N 1
ATOM 718 C CA . PRO A 1 93 ? 1.964 -10.619 23.003 1.00 62.97 93 PRO A CA 1
ATOM 719 C C . PRO A 1 93 ? 1.227 -11.482 21.963 1.00 62.97 93 PRO A C 1
ATOM 721 O O . PRO A 1 93 ? 1.350 -12.702 21.978 1.00 62.97 93 PRO A O 1
ATOM 724 N N . PHE A 1 94 ? 0.413 -10.873 21.102 1.00 60.88 94 PHE A N 1
ATOM 725 C CA . PHE A 1 94 ? -0.432 -11.557 20.120 1.00 60.88 94 PHE A CA 1
ATOM 726 C C . PHE A 1 94 ? -0.037 -11.228 18.671 1.00 60.88 94 PHE A C 1
ATOM 728 O O . PHE A 1 94 ? -0.851 -11.390 17.766 1.00 60.88 94 PHE A O 1
ATOM 735 N N . GLN A 1 95 ? 1.177 -10.719 18.448 1.00 55.19 95 GLN A N 1
ATOM 736 C CA . GLN A 1 95 ? 1.683 -10.303 17.131 1.00 55.19 95 GLN A CA 1
ATOM 737 C C . GLN A 1 95 ? 2.854 -11.180 16.637 1.00 55.19 95 GLN A C 1
ATOM 739 O O . GLN A 1 95 ? 3.706 -10.701 15.893 1.00 55.19 95 GLN A O 1
ATOM 744 N N . PHE A 1 96 ? 2.868 -12.460 17.035 1.00 46.50 96 PHE A N 1
ATOM 745 C CA . PHE A 1 96 ? 3.803 -13.500 16.578 1.00 46.50 96 PHE A CA 1
ATOM 746 C C . PHE A 1 96 ? 3.135 -14.467 15.597 1.00 46.50 96 PHE A C 1
ATOM 748 O O . PHE A 1 96 ? 1.938 -14.777 15.812 1.00 46.50 96 PHE A O 1
#

Radius of gyration: 15.67 Å; Cα contacts (8 Å, |Δi|>4): 87; chains: 1; bounding box: 32×35×53 Å

Secondary structure (DSSP, 8-state):
---S---SS--PPPPSSS-TT-------SS-HHHHHHHHHHHHHHHTTTS--EEEEEESS------TTTTT-SEEEEEESS-EEEEESS---TT--